Protein AF-A0A2V8DT07-F1 (afdb_monomer_lite)

pLDDT: mean 80.19, std 16.19, range [46.12, 97.94]

Secondary structure (DSSP, 8-state):
-HHHHHHHHHHHHHHHHHHHHTT--TTEETTEETT--HHHHHHHHT--GGG------S---EEEEEE--TTS-TT--SPP---EEEEEEEEETTEEEEEEEEE-GGGTS--

Structure (mmCIF, N/CA/C/O backbone):
data_AF-A0A2V8DT07-F1
#
_entry.id   AF-A0A2V8DT07-F1
#
loop_
_atom_site.group_PDB
_atom_site.id
_atom_site.type_symbol
_atom_site.label_atom_id
_atom_site.label_alt_id
_atom_site.label_comp_id
_atom_site.label_asym_id
_atom_site.label_entity_id
_atom_site.label_seq_id
_atom_site.pdbx_PDB_ins_code
_atom_site.Cartn_x
_atom_site.Cartn_y
_atom_site.Cartn_z
_atom_site.occupancy
_atom_site.B_iso_or_equiv
_atom_site.auth_seq_id
_atom_site.auth_comp_id
_atom_site.auth_asym_id
_atom_site.auth_atom_id
_atom_site.pdbx_PDB_model_num
ATOM 1 N N . MET A 1 1 ? 42.750 18.293 41.445 1.00 56.91 1 MET A N 1
ATOM 2 C CA . MET A 1 1 ? 42.380 18.656 40.053 1.00 56.91 1 MET A CA 1
ATOM 3 C C . MET A 1 1 ? 42.017 17.451 39.176 1.00 56.91 1 MET A C 1
ATOM 5 O O . MET A 1 1 ? 41.078 17.575 38.403 1.00 56.91 1 MET A O 1
ATOM 9 N N . LEU A 1 2 ? 42.684 16.290 39.302 1.00 59.44 2 LEU A N 1
ATOM 10 C CA . LEU A 1 2 ? 42.367 15.076 38.520 1.00 59.44 2 LEU A CA 1
ATOM 11 C C . LEU A 1 2 ? 40.953 14.521 38.808 1.00 59.44 2 LEU A C 1
ATOM 13 O O . LEU A 1 2 ? 40.180 14.314 37.884 1.00 59.44 2 LEU A O 1
ATOM 17 N N . TYR A 1 3 ? 40.575 14.401 40.087 1.00 66.12 3 TYR A N 1
ATOM 18 C CA . TYR A 1 3 ? 39.259 13.886 40.502 1.00 66.12 3 TYR A CA 1
ATOM 19 C C . TYR A 1 3 ? 38.075 14.746 40.037 1.00 66.12 3 TYR A C 1
ATOM 21 O O . TYR A 1 3 ? 37.037 14.213 39.664 1.00 66.12 3 TYR A O 1
ATOM 29 N N . ALA A 1 4 ? 38.245 16.071 39.993 1.00 70.44 4 ALA A N 1
ATOM 30 C CA . ALA A 1 4 ? 37.216 16.986 39.498 1.00 70.44 4 ALA A CA 1
ATOM 31 C C . ALA A 1 4 ? 36.990 16.833 37.982 1.00 70.44 4 ALA A C 1
ATOM 33 O O . ALA A 1 4 ? 35.853 16.891 37.526 1.00 70.44 4 ALA A O 1
ATOM 34 N N . ARG A 1 5 ? 38.057 16.572 37.207 1.00 71.88 5 ARG A N 1
ATOM 35 C CA . ARG A 1 5 ? 37.949 16.266 35.770 1.00 71.88 5 ARG A CA 1
ATOM 36 C C . ARG A 1 5 ? 37.263 14.924 35.535 1.00 71.88 5 ARG A C 1
ATOM 38 O O . ARG A 1 5 ? 36.396 14.851 34.675 1.00 71.88 5 ARG A O 1
ATOM 45 N N . THR A 1 6 ? 37.594 13.896 36.314 1.00 75.50 6 THR A N 1
ATOM 46 C CA . THR A 1 6 ? 36.944 12.581 36.199 1.00 75.50 6 THR A CA 1
ATOM 47 C C . THR A 1 6 ? 35.454 12.659 36.536 1.00 75.50 6 THR A C 1
ATOM 49 O O . THR A 1 6 ? 34.636 12.138 35.786 1.00 75.50 6 THR A O 1
ATOM 52 N N . LEU A 1 7 ? 35.082 13.375 37.604 1.00 79.44 7 LEU A N 1
ATOM 53 C CA . LEU A 1 7 ? 33.677 13.586 37.970 1.00 79.44 7 LEU A CA 1
ATOM 54 C C . LEU A 1 7 ? 32.908 14.365 36.898 1.00 79.44 7 LEU A C 1
ATOM 56 O O . LEU A 1 7 ? 31.786 13.989 36.569 1.00 79.44 7 LEU A O 1
ATOM 60 N N . ALA A 1 8 ? 33.516 15.401 36.312 1.00 79.12 8 ALA A N 1
ATOM 61 C CA . ALA A 1 8 ? 32.903 16.161 35.226 1.00 79.12 8 ALA A CA 1
ATOM 62 C C . ALA A 1 8 ? 32.680 15.304 33.969 1.00 79.12 8 ALA A C 1
ATOM 64 O O . ALA A 1 8 ? 31.625 15.399 33.351 1.00 79.12 8 ALA A O 1
ATOM 65 N N . ILE A 1 9 ? 33.633 14.432 33.619 1.00 81.06 9 ILE A N 1
ATOM 66 C CA . ILE A 1 9 ? 33.502 13.511 32.479 1.00 81.06 9 ILE A CA 1
ATOM 67 C C . ILE A 1 9 ? 32.384 12.494 32.729 1.00 81.06 9 ILE A C 1
ATOM 69 O O . ILE A 1 9 ? 31.559 12.275 31.846 1.00 81.06 9 ILE A O 1
ATOM 73 N N . CYS A 1 10 ? 32.308 11.909 33.929 1.00 81.25 10 CYS A N 1
ATOM 74 C CA . CYS A 1 10 ? 31.237 10.973 34.275 1.00 81.25 10 CYS A CA 1
ATOM 75 C C . CYS A 1 10 ? 29.859 11.649 34.263 1.00 81.25 10 CYS A C 1
ATOM 77 O O . CYS A 1 10 ? 28.911 11.095 33.711 1.00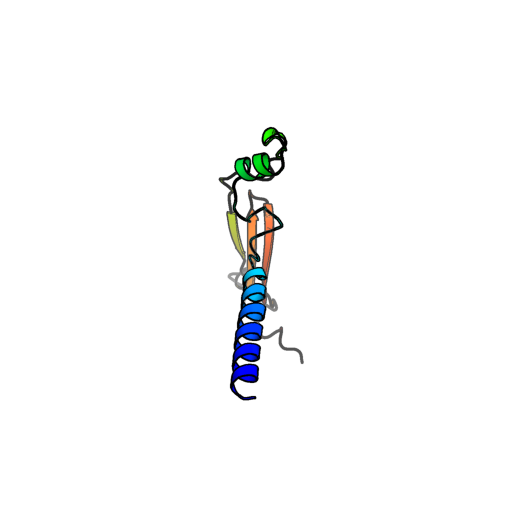 81.25 10 CYS A O 1
ATOM 79 N N . ALA A 1 11 ? 29.750 12.856 34.826 1.00 80.31 11 ALA A N 1
ATOM 80 C CA . ALA A 1 11 ? 28.509 13.626 34.822 1.00 80.31 11 ALA A CA 1
ATOM 81 C C . ALA A 1 11 ? 28.076 13.990 33.394 1.00 80.31 11 ALA A C 1
ATOM 83 O O . ALA A 1 11 ? 26.912 13.820 33.040 1.00 80.31 11 ALA A O 1
ATOM 84 N N . PHE A 1 12 ? 29.017 14.420 32.551 1.00 76.94 12 PHE A N 1
ATOM 85 C CA . PHE A 1 12 ? 28.745 14.729 31.151 1.00 76.94 12 PHE A CA 1
ATOM 86 C C . PHE A 1 12 ? 28.326 13.481 30.359 1.00 76.94 12 PHE A C 1
ATOM 88 O O . PHE A 1 12 ? 27.342 13.522 29.627 1.00 76.94 12 PHE A O 1
ATOM 95 N N . GLY A 1 13 ? 29.000 12.344 30.563 1.00 76.69 13 GLY A N 1
ATOM 96 C CA . GLY A 1 13 ? 28.623 11.066 29.954 1.00 76.69 13 GLY A CA 1
ATOM 97 C C . GLY A 1 13 ? 27.225 10.595 30.366 1.00 76.69 13 GLY A C 1
ATOM 98 O O . GLY A 1 13 ? 26.473 10.091 29.531 1.00 76.69 13 GLY A O 1
ATOM 99 N N . PHE A 1 14 ? 26.840 10.816 31.625 1.00 74.50 14 PHE A N 1
ATOM 100 C CA . PHE A 1 14 ? 25.499 10.499 32.116 1.00 74.50 14 PHE A CA 1
ATOM 101 C C . PHE A 1 14 ? 24.424 11.387 31.470 1.00 74.50 14 PHE A C 1
ATOM 103 O O . PHE A 1 14 ? 23.413 10.876 30.992 1.00 74.50 14 PHE A O 1
ATOM 110 N N . VAL A 1 15 ? 24.669 12.699 31.369 1.00 74.19 15 VAL A N 1
ATOM 111 C CA . VAL A 1 15 ? 23.759 13.648 30.702 1.00 74.19 15 VAL A CA 1
ATOM 112 C C . VAL A 1 15 ? 23.601 13.318 29.214 1.00 74.19 15 VAL A C 1
ATOM 114 O O . VAL A 1 15 ? 22.481 13.235 28.720 1.00 74.19 15 VAL A O 1
ATOM 117 N N . CYS A 1 16 ? 24.693 13.046 28.495 1.00 64.69 16 CYS A N 1
ATOM 118 C CA . CYS A 1 16 ? 24.618 12.658 27.084 1.00 64.69 16 CYS A CA 1
ATOM 119 C C . CYS A 1 16 ? 23.883 11.323 26.870 1.00 64.69 16 CYS A C 1
ATOM 121 O O . CYS A 1 16 ? 23.172 11.174 25.877 1.00 64.69 16 CYS A O 1
ATOM 123 N N . SER A 1 17 ? 24.004 10.372 27.803 1.00 61.56 17 SER A N 1
ATOM 124 C CA . SER A 1 17 ? 23.283 9.091 27.732 1.00 61.56 17 SER A CA 1
ATOM 125 C C . SER A 1 17 ? 21.776 9.258 27.949 1.00 61.56 17 SER A C 1
ATOM 127 O O . SER A 1 17 ? 20.991 8.539 27.336 1.00 61.56 17 SER A O 1
ATOM 129 N N . ALA A 1 18 ? 21.357 10.232 28.765 1.00 60.69 18 ALA A N 1
ATOM 130 C CA . ALA A 1 18 ? 19.943 10.548 28.957 1.00 60.69 18 ALA A CA 1
ATOM 131 C C . ALA A 1 18 ? 19.283 11.076 27.667 1.00 60.69 18 ALA A C 1
ATOM 133 O O . ALA A 1 18 ? 18.157 10.697 27.361 1.00 60.69 18 ALA A O 1
ATOM 134 N N . HIS A 1 19 ? 20.001 11.865 26.858 1.00 57.78 19 HIS A N 1
ATOM 135 C CA . HIS A 1 19 ? 19.492 12.359 25.570 1.00 57.78 19 HIS A CA 1
ATOM 136 C C . HIS A 1 19 ? 19.462 11.292 24.466 1.00 57.78 19 HIS A C 1
ATOM 138 O O . HIS A 1 19 ? 18.645 11.375 23.553 1.00 57.78 19 HIS A O 1
ATOM 144 N N . ALA A 1 20 ? 20.304 10.256 24.545 1.00 57.25 20 ALA A N 1
ATOM 145 C CA . ALA A 1 20 ? 20.230 9.122 23.621 1.00 57.25 20 ALA A CA 1
ATOM 146 C C . ALA A 1 20 ? 18.968 8.263 23.845 1.00 57.25 20 ALA A C 1
ATOM 148 O O . ALA A 1 20 ? 18.489 7.632 22.905 1.00 57.25 20 ALA A O 1
ATOM 149 N N . LEU A 1 21 ? 18.393 8.278 25.056 1.00 55.31 21 LEU A N 1
ATOM 150 C CA . LEU A 1 21 ? 17.082 7.677 25.328 1.00 55.31 21 LEU A CA 1
ATOM 151 C C . LEU A 1 21 ? 15.922 8.491 24.730 1.00 55.31 21 LEU A C 1
ATOM 153 O O . LEU A 1 21 ? 14.874 7.921 24.463 1.00 55.31 21 LEU A O 1
ATOM 157 N N . GLU A 1 22 ? 16.097 9.788 24.467 1.00 54.03 22 GLU A N 1
ATOM 158 C CA . GLU A 1 22 ? 15.087 10.641 23.817 1.00 54.03 22 GLU A CA 1
ATOM 159 C C . GLU A 1 22 ? 15.003 10.440 22.295 1.00 54.03 22 GLU A C 1
ATOM 161 O O . GLU A 1 22 ? 14.042 10.881 21.670 1.00 54.03 22 GLU A O 1
ATOM 166 N N . ALA A 1 23 ? 15.923 9.675 21.692 1.00 54.75 23 ALA A N 1
ATOM 167 C CA . ALA A 1 23 ? 15.743 9.110 20.348 1.00 54.75 23 ALA A CA 1
ATOM 168 C C . ALA A 1 23 ? 14.678 7.986 20.315 1.00 54.75 23 ALA A C 1
ATOM 170 O O . ALA A 1 23 ? 14.657 7.161 19.397 1.00 54.75 23 ALA A O 1
ATOM 171 N N . GLN A 1 24 ? 13.809 7.928 21.328 1.00 55.75 24 GLN A N 1
ATOM 172 C CA . GLN A 1 24 ? 12.704 6.994 21.439 1.00 55.75 24 GLN A CA 1
ATOM 173 C C . GLN A 1 24 ? 11.711 7.186 20.288 1.00 55.75 24 GLN A C 1
ATOM 175 O O . GLN A 1 24 ? 10.824 8.031 20.306 1.00 55.75 24 GLN A O 1
ATOM 180 N N . GLY A 1 25 ? 11.890 6.323 19.289 1.00 66.50 25 GLY A N 1
ATOM 181 C CA . GLY A 1 25 ? 10.828 5.773 18.465 1.00 66.50 25 GLY A CA 1
ATOM 182 C C . GLY A 1 25 ? 10.505 6.569 17.210 1.00 66.50 25 GLY A C 1
ATOM 183 O O . GLY A 1 25 ? 9.523 7.295 17.177 1.00 66.50 25 GLY A O 1
ATOM 184 N N . LEU A 1 26 ? 11.192 6.279 16.097 1.00 76.44 26 LEU A N 1
ATOM 185 C CA . LEU A 1 26 ? 10.638 6.545 14.752 1.00 76.44 26 LEU A CA 1
ATOM 186 C C . LEU A 1 26 ? 9.253 5.888 14.553 1.00 76.44 26 LEU A C 1
ATOM 188 O O . LEU A 1 26 ? 8.511 6.249 13.644 1.00 76.44 26 LEU A O 1
ATOM 192 N N . SER A 1 27 ? 8.917 4.911 15.399 1.00 84.31 27 SER A N 1
ATOM 193 C CA . SER A 1 27 ? 7.620 4.253 15.483 1.00 84.31 27 SER A CA 1
ATOM 194 C C . SER A 1 27 ? 6.616 4.943 16.410 1.00 84.31 27 SER A C 1
ATOM 196 O O . SER A 1 27 ? 5.495 4.459 16.504 1.00 84.31 27 SER A O 1
ATOM 198 N N . GLN A 1 28 ? 6.960 6.030 17.105 1.00 88.25 28 GLN A N 1
ATOM 199 C CA . GLN A 1 28 ? 6.071 6.689 18.065 1.00 88.25 28 GLN A CA 1
ATOM 200 C C . GLN A 1 28 ? 5.807 8.153 17.698 1.00 88.25 28 GLN A C 1
ATOM 202 O O . GLN A 1 28 ? 6.681 8.893 17.254 1.00 88.25 28 GLN A O 1
ATOM 207 N N . TYR A 1 29 ? 4.567 8.586 17.908 1.00 87.38 29 TYR A N 1
ATOM 208 C CA . TYR A 1 29 ? 4.149 9.979 17.838 1.00 87.38 29 TYR A CA 1
ATOM 209 C C . TYR A 1 29 ? 3.411 10.348 19.124 1.00 87.38 29 TYR A C 1
ATOM 211 O O . TYR A 1 29 ? 2.287 9.900 19.360 1.00 87.38 29 TYR A O 1
ATOM 219 N N . ARG A 1 30 ? 4.022 11.204 19.954 1.00 88.69 30 ARG A N 1
ATOM 220 C CA . ARG A 1 30 ? 3.532 11.526 21.306 1.00 88.69 30 ARG A CA 1
ATOM 221 C C . ARG A 1 30 ? 3.339 10.240 22.120 1.00 88.69 30 ARG A C 1
ATOM 223 O O . ARG A 1 30 ? 4.314 9.574 22.422 1.00 88.69 30 ARG A O 1
ATOM 230 N N . ASN A 1 31 ? 2.094 9.885 22.425 1.00 90.31 31 ASN A N 1
ATOM 231 C CA . ASN A 1 31 ? 1.746 8.691 23.194 1.00 90.31 31 ASN A CA 1
ATOM 232 C C . ASN A 1 31 ? 1.219 7.553 22.297 1.00 90.31 31 ASN A C 1
ATOM 234 O O . ASN A 1 31 ? 0.734 6.550 22.809 1.00 90.31 31 ASN A O 1
ATOM 238 N N . PHE A 1 32 ? 1.251 7.720 20.970 1.00 92.56 32 PHE A N 1
ATOM 239 C CA . PHE A 1 32 ? 0.757 6.741 20.004 1.00 92.56 32 PHE A CA 1
ATOM 240 C C . PHE A 1 32 ? 1.916 5.973 19.376 1.00 92.56 32 PHE A C 1
ATOM 242 O O . PHE A 1 32 ? 2.874 6.579 18.903 1.00 92.56 32 PHE A O 1
ATOM 249 N N . GLU A 1 33 ? 1.794 4.653 19.300 1.00 92.75 33 GLU A N 1
ATOM 250 C CA . GLU A 1 33 ? 2.766 3.778 18.644 1.00 92.75 33 GLU A CA 1
ATOM 251 C C . GLU A 1 33 ? 2.206 3.234 17.320 1.00 92.75 33 GLU A C 1
ATOM 253 O O . GLU A 1 33 ? 1.060 2.776 17.244 1.00 92.75 33 GLU A O 1
ATOM 258 N N . LEU A 1 34 ? 3.004 3.296 16.253 1.00 93.12 34 LEU A N 1
ATOM 259 C CA . LEU A 1 34 ? 2.671 2.746 14.943 1.00 93.12 34 LEU A CA 1
ATOM 260 C C . LEU A 1 34 ? 2.487 1.229 15.042 1.00 93.12 34 LEU A C 1
ATOM 262 O O . LEU A 1 34 ? 3.342 0.521 15.561 1.00 93.12 34 LEU A O 1
ATOM 266 N N . GLY A 1 35 ? 1.380 0.730 14.491 1.00 92.62 35 GLY A N 1
ATOM 267 C CA . GLY A 1 35 ? 1.016 -0.690 14.547 1.00 92.62 35 GLY A CA 1
ATOM 268 C C . GLY A 1 35 ? 0.063 -1.056 15.688 1.00 92.62 35 GLY A C 1
ATOM 269 O O . GLY A 1 35 ? -0.458 -2.169 15.690 1.00 92.62 35 GLY A O 1
ATOM 270 N N . THR A 1 36 ? -0.226 -0.128 16.604 1.00 95.12 36 THR A N 1
ATOM 271 C CA . THR A 1 36 ? -1.261 -0.309 17.635 1.00 95.12 36 THR A CA 1
ATOM 272 C C . THR A 1 36 ? -2.652 -0.447 17.001 1.00 95.12 36 THR A C 1
ATOM 274 O O . THR A 1 36 ? -2.947 0.165 15.971 1.00 95.12 36 THR A O 1
ATOM 277 N N . ASP A 1 37 ? -3.528 -1.238 17.621 1.00 95.19 37 ASP A N 1
ATOM 278 C CA . ASP A 1 37 ? -4.908 -1.411 17.176 1.00 95.19 37 ASP A CA 1
ATOM 279 C C . ASP A 1 37 ? -5.785 -0.152 17.376 1.00 95.19 37 ASP A C 1
ATOM 281 O O . ASP A 1 37 ? -5.490 0.755 18.161 1.00 95.19 37 ASP A O 1
ATOM 285 N N . LEU A 1 38 ? -6.913 -0.117 16.658 1.00 95.50 38 LEU A N 1
ATOM 286 C CA . LEU A 1 38 ? -7.863 0.997 16.686 1.00 95.50 38 LEU A CA 1
ATOM 287 C C . LEU A 1 38 ? -8.494 1.226 18.071 1.00 95.50 38 LEU A C 1
ATOM 289 O O . LEU A 1 38 ? -8.772 2.373 18.415 1.00 95.50 38 LEU A O 1
ATOM 293 N N . ALA A 1 39 ? -8.751 0.174 18.854 1.00 96.50 39 ALA A N 1
ATOM 294 C CA . ALA A 1 39 ? -9.420 0.289 20.150 1.00 96.50 39 ALA A CA 1
ATOM 295 C C . ALA A 1 39 ? -8.503 0.944 21.193 1.00 96.50 39 ALA A C 1
ATOM 297 O O . ALA A 1 39 ? -8.935 1.817 21.948 1.00 96.50 39 ALA A O 1
ATOM 298 N N . SER A 1 40 ? -7.224 0.587 21.175 1.00 96.62 40 SER A N 1
ATOM 299 C CA . SER A 1 40 ? -6.177 1.184 21.998 1.00 96.62 40 SER A CA 1
ATOM 300 C C . SER A 1 40 ? -5.992 2.673 21.678 1.00 96.62 40 SER A C 1
ATOM 302 O O . SER A 1 40 ? -6.016 3.511 22.582 1.00 96.62 40 SER A O 1
ATOM 304 N N . VAL A 1 41 ? -5.915 3.037 20.390 1.00 96.56 41 VAL A N 1
ATOM 305 C CA . VAL A 1 41 ? -5.837 4.447 19.956 1.00 96.56 41 VAL A CA 1
ATOM 306 C C . VAL A 1 41 ? -7.107 5.218 20.331 1.00 96.56 41 VAL A C 1
ATOM 308 O O . VAL A 1 41 ? -7.019 6.331 20.843 1.00 96.56 41 VAL A O 1
ATOM 311 N N . SER A 1 42 ? -8.282 4.623 20.117 1.00 97.38 42 SER A N 1
ATOM 312 C CA . SER A 1 42 ? -9.594 5.182 20.475 1.00 97.38 42 SER A CA 1
ATOM 313 C C . SER A 1 42 ? -9.690 5.498 21.970 1.00 97.38 42 SER A C 1
ATOM 315 O O . SER A 1 42 ? -10.085 6.604 22.342 1.00 97.38 42 SER A O 1
ATOM 317 N N . THR A 1 43 ? -9.251 4.564 22.817 1.00 96.81 43 THR A N 1
ATOM 318 C CA . THR A 1 43 ? -9.225 4.723 24.277 1.00 96.81 43 THR A CA 1
ATOM 319 C C . THR A 1 43 ? -8.292 5.858 24.694 1.00 96.81 43 THR A C 1
ATOM 321 O O . THR A 1 43 ? -8.691 6.724 25.468 1.00 96.81 43 THR A O 1
ATOM 324 N N . LEU A 1 44 ? -7.072 5.897 24.148 1.00 96.50 44 LEU A N 1
ATOM 325 C CA . LEU A 1 44 ? -6.077 6.914 24.491 1.00 96.50 44 LEU A CA 1
ATOM 326 C C . LEU A 1 44 ? -6.463 8.317 23.996 1.00 96.50 44 LEU A C 1
ATOM 328 O O . LEU A 1 44 ? -6.194 9.309 24.670 1.00 96.50 44 LEU A O 1
ATOM 332 N N . ALA A 1 45 ? -7.092 8.407 22.824 1.00 95.50 45 ALA A N 1
ATOM 333 C CA . ALA A 1 45 ? -7.533 9.669 22.236 1.00 95.50 45 ALA A CA 1
ATOM 334 C C . ALA A 1 45 ? -8.875 10.172 22.799 1.00 95.50 45 ALA A C 1
ATOM 336 O O . ALA A 1 45 ? -9.235 11.323 22.555 1.00 95.50 45 ALA A O 1
ATOM 337 N N . GLY A 1 46 ? -9.637 9.329 23.506 1.00 96.31 46 GLY A N 1
ATOM 338 C CA . GLY A 1 46 ? -10.987 9.660 23.973 1.00 96.31 46 GLY A CA 1
ATOM 339 C C . GLY A 1 46 ? -12.013 9.810 22.841 1.00 96.31 46 GLY A C 1
ATOM 340 O O . GLY A 1 46 ? -13.007 10.516 22.997 1.00 96.31 46 GLY A O 1
ATOM 341 N N . VAL A 1 47 ? -11.779 9.169 21.690 1.00 96.50 47 VAL A N 1
ATOM 342 C CA . VAL A 1 47 ? -12.654 9.223 2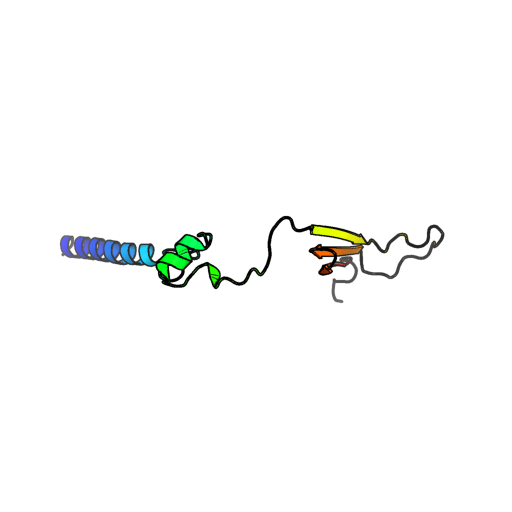0.505 1.00 96.50 47 VAL A CA 1
ATOM 343 C C . VAL A 1 47 ? -13.280 7.856 20.288 1.00 96.50 47 VAL A C 1
ATOM 345 O O . VAL A 1 47 ? -12.576 6.856 20.336 1.00 96.50 47 VAL A O 1
ATOM 348 N N . ALA A 1 48 ? -14.581 7.786 20.004 1.00 96.50 48 ALA A N 1
ATOM 349 C CA . ALA A 1 48 ? -15.264 6.514 19.771 1.00 96.50 48 ALA A CA 1
ATOM 350 C C . ALA A 1 48 ? -14.740 5.787 18.517 1.00 96.50 48 ALA A C 1
ATOM 352 O O . ALA A 1 48 ? -14.684 6.365 17.429 1.00 96.50 48 ALA A O 1
ATOM 353 N N . SER A 1 49 ? -14.437 4.490 18.644 1.00 95.00 49 SER A N 1
ATOM 354 C CA . SER A 1 49 ? -13.975 3.641 17.533 1.00 95.00 49 SER A CA 1
ATOM 355 C C . SER A 1 49 ? -14.997 3.516 16.397 1.00 95.00 49 SER A C 1
ATOM 357 O O . SER A 1 49 ? -14.611 3.334 15.245 1.00 95.00 49 SER A O 1
ATOM 359 N N . SER A 1 50 ? -16.291 3.701 16.682 1.00 95.12 50 SER A N 1
ATOM 360 C CA . SER A 1 50 ? -17.367 3.749 15.682 1.00 95.12 50 SER A CA 1
ATOM 361 C C . SER A 1 50 ? -17.260 4.933 14.715 1.00 95.12 50 SER A C 1
ATOM 363 O O . SER A 1 50 ? -17.878 4.910 13.655 1.00 95.12 50 SER A O 1
ATOM 365 N N . GLY A 1 51 ? -16.491 5.969 15.064 1.00 93.75 51 GLY A N 1
ATOM 366 C CA . GLY A 1 51 ? -16.188 7.089 14.174 1.00 93.75 51 GLY A CA 1
ATOM 367 C C . GLY A 1 51 ? -15.097 6.779 13.143 1.00 93.75 51 GLY A C 1
ATOM 368 O O . GLY A 1 51 ? -14.840 7.602 12.265 1.00 93.75 51 GLY A O 1
ATOM 369 N N . ALA A 1 52 ? -14.438 5.619 13.231 1.00 95.94 52 ALA A N 1
ATOM 370 C CA . ALA A 1 52 ? -13.398 5.241 12.288 1.00 95.94 52 ALA A CA 1
ATOM 371 C C . ALA A 1 52 ? -13.987 4.974 10.897 1.00 95.94 52 ALA A C 1
ATOM 373 O O . ALA A 1 52 ? -14.858 4.125 10.709 1.00 95.94 52 ALA A O 1
ATOM 374 N N . LYS A 1 53 ? -13.464 5.676 9.890 1.00 96.25 53 LYS A N 1
ATOM 375 C CA . LYS A 1 53 ? -13.801 5.419 8.491 1.00 96.25 53 LYS A CA 1
ATOM 376 C C . LYS A 1 53 ? -13.020 4.204 7.997 1.00 96.25 53 LYS A C 1
ATOM 378 O O . LYS A 1 53 ? -11.792 4.243 7.931 1.00 96.25 53 LYS A O 1
ATOM 383 N N . LEU A 1 54 ? -13.727 3.153 7.587 1.00 93.38 54 LEU A N 1
ATOM 384 C CA . LEU A 1 54 ? -13.106 2.009 6.928 1.00 93.38 54 LEU A CA 1
ATOM 385 C C . LEU A 1 54 ? -12.589 2.435 5.546 1.00 93.38 54 LEU A C 1
ATOM 387 O O . LEU A 1 54 ? -13.371 2.667 4.628 1.00 93.38 54 LEU A O 1
ATOM 391 N N . LEU A 1 55 ? -11.268 2.572 5.412 1.00 91.38 55 LEU A N 1
ATOM 392 C CA . LEU A 1 55 ? -10.628 2.881 4.127 1.00 91.38 55 LEU A CA 1
ATOM 393 C C . LEU A 1 55 ? -10.388 1.621 3.295 1.00 91.38 55 LEU A C 1
ATOM 395 O O . LEU A 1 55 ? -10.469 1.663 2.071 1.00 91.38 55 LEU A O 1
ATOM 399 N N . HIS A 1 56 ? -10.090 0.504 3.960 1.00 85.81 56 HIS A N 1
ATOM 400 C CA . HIS A 1 56 ? -9.829 -0.776 3.322 1.00 85.81 56 HIS A CA 1
ATOM 401 C C . HIS A 1 56 ? -10.000 -1.945 4.306 1.00 85.81 56 HIS A C 1
ATOM 403 O O . HIS A 1 56 ? -9.583 -1.849 5.458 1.00 85.81 56 HIS A O 1
ATOM 409 N N . GLN A 1 57 ? -10.556 -3.063 3.831 1.00 88.44 57 GLN A N 1
ATOM 410 C CA . GLN A 1 57 ? -10.669 -4.328 4.554 1.00 88.44 57 GLN A CA 1
ATOM 411 C C . GLN A 1 57 ? -10.100 -5.477 3.707 1.00 88.44 57 GLN A C 1
ATOM 413 O O . GLN A 1 57 ? -10.307 -5.527 2.496 1.00 88.44 57 GLN A O 1
ATOM 418 N N . ARG A 1 58 ? -9.373 -6.402 4.345 1.00 84.94 58 ARG A N 1
ATOM 419 C CA . ARG A 1 58 ? -8.853 -7.630 3.720 1.00 84.94 58 ARG A CA 1
ATOM 420 C C . ARG A 1 58 ? -9.933 -8.733 3.716 1.00 84.94 58 ARG A C 1
ATOM 422 O O . ARG A 1 58 ? -10.762 -8.740 4.626 1.00 84.94 58 ARG A O 1
ATOM 429 N N . PRO A 1 59 ? -9.908 -9.685 2.763 1.00 88.06 59 PRO A N 1
ATOM 430 C CA . PRO A 1 59 ? -8.857 -9.914 1.766 1.00 88.06 59 PRO A CA 1
ATOM 431 C C . PRO A 1 59 ? -8.908 -8.912 0.602 1.00 88.06 59 PRO A C 1
ATOM 433 O O . PRO A 1 59 ? -9.979 -8.559 0.128 1.00 88.06 59 PRO A O 1
ATOM 436 N N . ALA A 1 60 ? -7.736 -8.446 0.154 1.00 87.44 60 ALA A N 1
ATOM 437 C CA . ALA A 1 60 ? -7.606 -7.658 -1.077 1.00 87.44 60 ALA A CA 1
ATOM 438 C C . ALA A 1 60 ? -6.885 -8.497 -2.118 1.00 87.44 60 ALA A C 1
ATOM 440 O O . ALA A 1 60 ? -5.922 -9.189 -1.773 1.00 87.44 60 ALA A O 1
ATOM 441 N N . VAL A 1 61 ? -7.319 -8.383 -3.367 1.00 92.88 61 VAL A N 1
ATOM 442 C CA . VAL A 1 61 ? -6.696 -9.075 -4.490 1.00 92.88 61 VAL A CA 1
ATOM 443 C C . VAL A 1 61 ? -5.580 -8.191 -5.037 1.00 92.88 61 VAL A C 1
ATOM 445 O O . VAL A 1 61 ? -5.827 -7.064 -5.460 1.00 92.88 61 VAL A O 1
ATOM 448 N N . LEU A 1 62 ? -4.350 -8.701 -4.982 1.00 94.75 62 LEU A N 1
ATOM 449 C CA . LEU A 1 62 ? -3.177 -8.112 -5.621 1.00 94.75 62 LEU A CA 1
ATOM 450 C C . LEU A 1 62 ? -2.800 -8.992 -6.808 1.00 94.75 62 LEU A C 1
ATOM 452 O O . LEU A 1 62 ? -2.670 -10.206 -6.650 1.00 94.75 62 LEU A O 1
ATOM 456 N N . GLN A 1 63 ? -2.648 -8.389 -7.980 1.00 96.50 63 GLN A N 1
ATOM 457 C CA . GLN A 1 63 ? -2.309 -9.095 -9.215 1.00 96.50 63 GLN A CA 1
ATOM 458 C C . GLN A 1 63 ? -1.242 -8.319 -9.969 1.00 96.50 63 GLN A C 1
ATOM 460 O O . GLN A 1 63 ? -1.275 -7.094 -9.992 1.00 96.50 63 GLN A O 1
ATOM 465 N N . ASP A 1 64 ? -0.335 -9.038 -10.613 1.00 97.44 64 ASP A N 1
ATOM 466 C CA . ASP A 1 64 ? 0.651 -8.469 -11.517 1.00 97.44 64 ASP A CA 1
ATOM 467 C C . ASP A 1 64 ? 0.420 -9.034 -12.922 1.00 97.44 64 ASP A C 1
ATOM 469 O O . ASP A 1 64 ? 0.235 -10.240 -13.096 1.00 97.44 64 ASP A O 1
ATOM 473 N N . LEU A 1 65 ? 0.430 -8.158 -13.924 1.00 96.12 65 LEU A N 1
ATOM 474 C CA . LEU A 1 65 ? 0.417 -8.509 -15.337 1.00 96.12 65 LEU A CA 1
ATOM 475 C C . LEU A 1 65 ? 1.733 -8.050 -15.958 1.00 96.12 65 LEU A C 1
ATOM 477 O O . LEU A 1 65 ? 2.035 -6.858 -16.005 1.00 96.12 65 LEU A O 1
ATOM 481 N N . GLU A 1 66 ? 2.509 -9.008 -16.441 1.00 94.19 66 GLU A N 1
ATOM 482 C CA . GLU A 1 66 ? 3.777 -8.752 -17.110 1.00 94.19 66 GLU A CA 1
ATOM 483 C C . GLU A 1 66 ? 3.578 -8.707 -18.628 1.00 94.19 66 GLU A C 1
ATOM 485 O O . GLU A 1 66 ? 2.994 -9.615 -19.222 1.00 94.19 66 GLU A O 1
ATOM 490 N N . TRP A 1 67 ? 4.100 -7.664 -19.267 1.00 89.19 67 TRP A N 1
ATOM 491 C CA . TRP A 1 67 ? 4.122 -7.515 -20.716 1.00 89.19 67 TRP A CA 1
ATOM 492 C C . TRP A 1 67 ? 5.559 -7.349 -21.210 1.00 89.19 67 TRP A C 1
ATOM 494 O O . TRP A 1 67 ? 6.304 -6.500 -20.722 1.00 89.19 67 TRP A O 1
ATOM 504 N N . ARG A 1 68 ? 5.950 -8.163 -22.198 1.00 85.56 68 ARG A N 1
ATOM 505 C CA . ARG A 1 68 ? 7.261 -8.088 -22.856 1.00 85.56 68 ARG A CA 1
ATOM 506 C C . ARG A 1 68 ? 7.090 -7.781 -24.345 1.00 85.56 68 ARG A C 1
ATOM 508 O O . ARG A 1 68 ? 6.499 -8.606 -25.047 1.00 85.56 68 ARG A O 1
ATOM 515 N N . PRO A 1 69 ? 7.641 -6.666 -24.852 1.00 75.25 69 PRO A N 1
ATOM 516 C CA . PRO A 1 69 ? 7.463 -6.270 -26.251 1.00 75.25 69 PRO A CA 1
ATOM 517 C C . PRO A 1 69 ? 8.120 -7.203 -27.286 1.00 75.25 69 PRO A C 1
ATOM 519 O O . PRO A 1 69 ? 7.672 -7.281 -28.429 1.00 75.25 69 PRO A O 1
ATOM 522 N N . THR A 1 70 ? 9.156 -7.964 -26.922 1.00 62.31 70 THR A N 1
ATOM 523 C CA . THR A 1 70 ? 10.134 -8.509 -27.890 1.00 62.31 70 THR A CA 1
ATOM 524 C C . THR A 1 70 ? 9.671 -9.681 -28.779 1.00 62.31 70 THR A C 1
ATOM 526 O O . THR A 1 70 ? 10.512 -10.332 -29.386 1.00 62.31 70 THR A O 1
ATOM 529 N N . ARG A 1 71 ? 8.381 -10.031 -28.895 1.00 53.56 71 ARG A N 1
ATOM 530 C CA . ARG A 1 71 ? 7.959 -11.187 -29.739 1.00 53.56 71 ARG A CA 1
ATOM 531 C C . ARG A 1 71 ? 6.597 -11.057 -30.424 1.00 53.56 71 ARG A C 1
ATOM 533 O O . ARG A 1 71 ? 6.088 -12.051 -30.934 1.00 53.56 71 ARG A O 1
ATOM 540 N N . TRP A 1 72 ? 5.990 -9.870 -30.440 1.00 49.19 72 TRP A N 1
ATOM 541 C CA . TRP A 1 72 ? 4.600 -9.693 -30.896 1.00 49.19 72 TRP A CA 1
ATOM 542 C C . TRP A 1 72 ? 4.340 -10.049 -32.376 1.00 49.19 72 TRP A C 1
ATOM 544 O O . TRP A 1 72 ? 3.191 -10.255 -32.750 1.00 49.19 72 TRP A O 1
ATOM 554 N N . MET A 1 73 ? 5.361 -10.239 -33.213 1.00 47.09 73 MET A N 1
ATOM 555 C CA . MET A 1 73 ? 5.168 -10.943 -34.482 1.00 47.09 73 MET A CA 1
ATOM 556 C C . MET A 1 73 ? 6.087 -12.155 -34.555 1.00 47.09 73 MET A C 1
ATOM 558 O O . MET A 1 73 ? 7.246 -12.044 -34.950 1.00 47.09 73 MET A O 1
ATOM 562 N N . ALA A 1 74 ? 5.548 -13.332 -34.228 1.00 46.12 74 ALA A N 1
ATOM 563 C CA . ALA A 1 74 ? 6.061 -14.590 -34.757 1.00 46.12 74 ALA A CA 1
ATOM 564 C C . ALA A 1 74 ? 5.986 -14.510 -36.295 1.00 46.12 74 ALA A C 1
ATOM 566 O O . ALA A 1 74 ? 4.948 -14.786 -36.888 1.00 46.12 74 ALA A O 1
ATOM 567 N N . GLY A 1 75 ? 7.053 -14.007 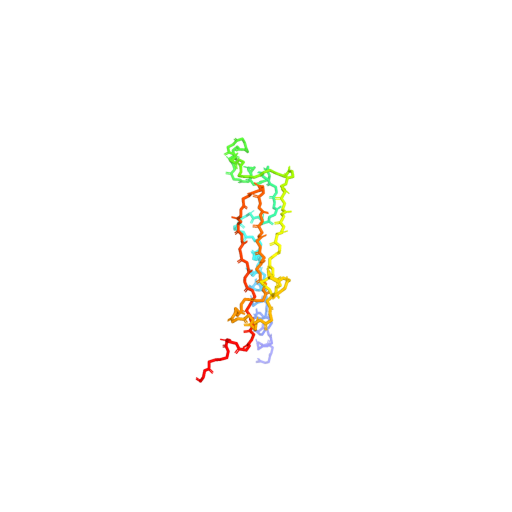-36.922 1.00 50.66 75 GLY A N 1
ATOM 568 C CA . GLY A 1 75 ? 7.109 -13.708 -38.356 1.00 50.66 75 GLY A CA 1
ATOM 569 C C . GLY A 1 75 ? 7.791 -12.387 -38.726 1.00 50.66 75 GLY A C 1
ATOM 570 O O . GLY A 1 75 ? 8.116 -12.202 -39.894 1.00 50.66 75 GLY A O 1
ATOM 571 N N . SER A 1 76 ? 8.059 -11.484 -37.774 1.00 50.75 76 SER A N 1
ATOM 572 C CA . SER A 1 76 ? 8.855 -10.281 -38.051 1.00 50.75 76 SER A CA 1
ATOM 573 C C . SER A 1 76 ? 10.330 -10.559 -37.789 1.00 50.75 76 SER A C 1
ATOM 575 O O . SER A 1 76 ? 10.752 -10.699 -36.646 1.00 50.75 76 SER A O 1
ATOM 577 N N . THR A 1 77 ? 11.119 -10.608 -38.858 1.00 50.69 77 THR A N 1
ATOM 578 C CA . THR A 1 77 ? 12.591 -10.630 -38.826 1.00 50.69 77 THR A CA 1
ATOM 579 C C . THR A 1 77 ? 13.205 -9.245 -38.591 1.00 50.69 77 THR A C 1
ATOM 581 O O . THR A 1 77 ? 14.416 -9.097 -38.709 1.00 50.69 77 THR A O 1
ATOM 584 N N . ALA A 1 78 ? 12.396 -8.216 -38.323 1.00 52.69 78 ALA A N 1
ATOM 585 C CA . ALA A 1 78 ? 12.895 -6.873 -38.055 1.00 52.69 78 ALA A CA 1
ATOM 586 C C . ALA A 1 78 ? 13.306 -6.733 -36.585 1.00 52.69 78 ALA A C 1
ATOM 588 O O . ALA A 1 78 ? 12.502 -7.010 -35.690 1.00 52.69 78 ALA A O 1
ATOM 589 N N . ASP A 1 79 ? 14.534 -6.265 -36.360 1.00 54.41 79 ASP A N 1
ATOM 590 C CA . ASP A 1 79 ? 15.019 -5.853 -35.045 1.00 54.41 79 ASP A CA 1
ATOM 591 C C . ASP A 1 79 ? 14.033 -4.850 -34.435 1.00 54.41 79 ASP A C 1
ATOM 593 O O . ASP A 1 79 ? 13.772 -3.781 -34.997 1.00 54.41 79 ASP A O 1
ATOM 597 N N . SER A 1 80 ? 13.437 -5.203 -33.294 1.00 56.88 80 SER A N 1
ATOM 598 C CA . SER A 1 80 ? 12.523 -4.304 -32.599 1.00 56.88 80 SER A CA 1
ATOM 599 C C . SER A 1 80 ? 13.294 -3.061 -32.164 1.00 56.88 80 SER A C 1
ATOM 601 O O . SER A 1 80 ? 14.210 -3.149 -31.350 1.00 56.88 80 SER A O 1
ATOM 603 N N . THR A 1 81 ? 12.908 -1.888 -32.665 1.00 58.66 81 THR A N 1
ATOM 604 C CA . THR A 1 81 ? 13.490 -0.600 -32.251 1.00 58.66 81 THR A CA 1
ATOM 605 C C . THR A 1 81 ? 13.066 -0.170 -30.842 1.00 58.66 81 THR A C 1
ATOM 607 O O . THR A 1 81 ? 13.503 0.888 -30.383 1.00 58.66 81 THR A O 1
ATOM 610 N N . ASP A 1 82 ? 12.201 -0.953 -30.189 1.00 65.06 82 ASP A N 1
ATOM 611 C CA . ASP A 1 82 ? 11.644 -0.684 -28.868 1.00 65.06 82 ASP A CA 1
ATOM 612 C C . ASP A 1 82 ? 12.700 -0.883 -27.772 1.00 65.06 82 ASP A C 1
ATOM 614 O O . ASP A 1 82 ? 13.303 -1.948 -27.650 1.00 65.06 82 ASP A O 1
ATOM 618 N N . ALA A 1 83 ? 12.928 0.169 -26.987 1.00 72.06 83 ALA A N 1
ATOM 619 C CA . ALA A 1 83 ? 13.852 0.156 -25.859 1.00 72.06 83 ALA A CA 1
ATOM 620 C C . ALA A 1 83 ? 13.231 -0.484 -24.608 1.00 72.06 83 ALA A C 1
ATOM 622 O O . ALA A 1 83 ? 13.941 -0.722 -23.634 1.00 72.06 83 ALA A O 1
ATOM 623 N N . ILE A 1 84 ? 11.919 -0.728 -24.593 1.00 80.38 84 ILE A N 1
ATOM 624 C CA . ILE A 1 84 ? 11.235 -1.335 -23.456 1.00 80.38 84 ILE A CA 1
ATOM 625 C C . ILE A 1 84 ? 11.508 -2.841 -23.455 1.00 80.38 84 ILE A C 1
ATOM 627 O O . ILE A 1 84 ? 11.183 -3.565 -24.395 1.00 80.38 84 ILE A O 1
ATOM 631 N N . ARG A 1 85 ? 12.086 -3.336 -22.360 1.00 82.19 85 ARG A N 1
ATOM 632 C CA . ARG A 1 85 ? 12.310 -4.770 -22.144 1.00 82.19 85 ARG A CA 1
ATOM 633 C C . ARG A 1 85 ? 11.105 -5.434 -21.497 1.00 82.19 85 ARG A C 1
ATOM 635 O O . ARG A 1 85 ? 10.743 -6.552 -21.866 1.00 82.19 85 ARG A O 1
ATOM 642 N N . LEU A 1 86 ? 10.499 -4.757 -20.525 1.00 86.75 86 LEU A N 1
ATOM 643 C CA . LEU A 1 86 ? 9.406 -5.296 -19.728 1.00 86.75 86 LEU A CA 1
ATOM 644 C C . LEU A 1 86 ? 8.558 -4.171 -19.142 1.00 86.75 86 LEU A C 1
ATOM 646 O O . LEU A 1 86 ? 9.077 -3.148 -18.701 1.00 86.75 86 LEU A O 1
ATOM 650 N N . VAL A 1 87 ? 7.249 -4.392 -19.094 1.00 92.31 87 VAL A N 1
ATOM 651 C CA . VAL A 1 87 ? 6.314 -3.574 -18.327 1.00 92.31 87 VAL A CA 1
ATOM 652 C C . VAL A 1 87 ? 5.581 -4.471 -17.343 1.00 92.31 87 VAL A C 1
ATOM 654 O O . VAL A 1 87 ? 5.011 -5.488 -17.731 1.00 92.31 87 VAL A O 1
ATOM 657 N N . LEU A 1 88 ? 5.588 -4.089 -16.070 1.00 96.00 88 LEU A N 1
ATOM 658 C CA . LEU A 1 88 ? 4.824 -4.735 -15.011 1.00 96.00 88 LEU A CA 1
ATOM 659 C C . LEU A 1 88 ? 3.668 -3.826 -14.599 1.00 96.00 88 LEU A C 1
ATOM 661 O O . LEU A 1 88 ? 3.887 -2.723 -14.094 1.00 96.00 88 LEU A O 1
ATOM 665 N N . PHE A 1 89 ? 2.446 -4.305 -14.791 1.00 97.94 89 PHE A N 1
ATOM 666 C CA . PHE A 1 89 ? 1.221 -3.659 -14.339 1.00 97.94 89 PHE A CA 1
ATOM 667 C C . PHE A 1 89 ? 0.766 -4.319 -13.035 1.00 97.94 89 PHE A C 1
ATOM 669 O O . PHE A 1 89 ? 0.444 -5.503 -13.041 1.00 97.94 89 PHE A O 1
ATOM 676 N N . SER A 1 90 ? 0.714 -3.580 -11.928 1.00 97.56 90 SER A N 1
ATOM 677 C CA . SER A 1 90 ? 0.208 -4.094 -10.650 1.00 97.56 90 SER A CA 1
ATOM 678 C C . SER A 1 90 ? -1.187 -3.559 -10.357 1.00 97.56 90 SER A C 1
ATOM 680 O O . SER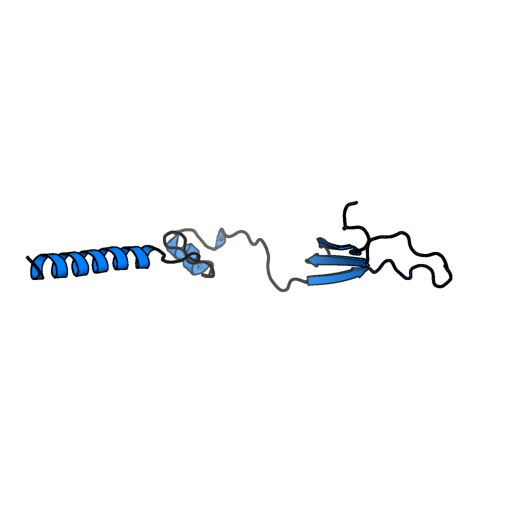 A 1 90 ? -1.429 -2.349 -10.394 1.00 97.56 90 SER A O 1
ATOM 682 N N . PHE A 1 91 ? -2.087 -4.465 -10.000 1.00 97.00 91 PHE A N 1
ATOM 683 C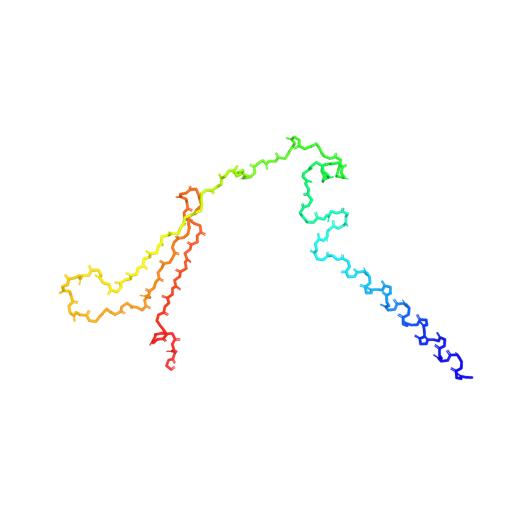 CA . PHE A 1 91 ? -3.492 -4.211 -9.737 1.00 97.00 91 PHE A CA 1
ATOM 684 C C . PHE A 1 91 ? -3.830 -4.464 -8.275 1.00 97.00 91 PHE A C 1
ATOM 686 O O . PHE A 1 91 ? -3.299 -5.369 -7.628 1.00 97.00 91 PHE A O 1
ATOM 693 N N . TYR A 1 92 ? -4.754 -3.658 -7.775 1.00 94.81 92 TYR A N 1
ATOM 694 C CA . TYR A 1 92 ? -5.364 -3.784 -6.469 1.00 94.81 92 TYR A CA 1
ATOM 695 C C . TYR A 1 92 ? -6.876 -3.777 -6.674 1.00 94.81 92 TYR A C 1
ATOM 697 O O . TYR A 1 92 ? -7.429 -2.783 -7.138 1.00 94.81 92 TYR A O 1
ATOM 705 N N . ASN A 1 93 ? -7.537 -4.895 -6.371 1.00 93.50 93 ASN A N 1
ATOM 706 C CA . ASN A 1 93 ? -8.964 -5.095 -6.649 1.00 93.50 93 ASN A CA 1
ATOM 707 C C . ASN A 1 93 ? -9.342 -4.717 -8.098 1.00 93.50 93 ASN A C 1
ATOM 709 O O . ASN A 1 93 ? -10.251 -3.919 -8.312 1.00 93.50 93 ASN A O 1
ATOM 713 N N . ASP A 1 94 ? -8.606 -5.264 -9.072 1.00 94.69 94 ASP A N 1
ATOM 714 C CA . ASP A 1 94 ? -8.787 -5.017 -10.515 1.00 94.69 94 ASP A CA 1
ATOM 715 C C . ASP A 1 94 ? -8.541 -3.560 -10.969 1.00 94.69 94 ASP A C 1
ATOM 717 O O . ASP A 1 94 ? -8.805 -3.185 -12.107 1.00 94.69 94 ASP A O 1
ATOM 721 N N . GLN A 1 95 ? -7.979 -2.713 -10.098 1.00 95.44 95 GLN A N 1
ATOM 722 C CA . GLN A 1 95 ? -7.586 -1.345 -10.439 1.00 95.44 95 GLN A CA 1
ATOM 723 C C . GLN A 1 95 ? -6.066 -1.231 -10.535 1.00 95.44 95 GLN A C 1
ATOM 725 O O . GLN A 1 95 ? -5.349 -1.522 -9.575 1.00 95.44 95 GLN A O 1
ATOM 730 N N . LEU A 1 96 ? -5.571 -0.794 -11.696 1.00 97.31 96 LEU A N 1
ATOM 731 C CA . LEU A 1 96 ? -4.151 -0.539 -11.927 1.00 97.31 96 LEU A CA 1
ATOM 732 C C . LEU A 1 96 ? -3.658 0.557 -10.971 1.00 97.31 96 LEU A C 1
ATOM 734 O O . LEU A 1 96 ? -4.126 1.691 -11.043 1.00 97.31 96 LEU A O 1
ATOM 738 N N . PHE A 1 97 ? -2.701 0.235 -10.099 1.00 95.81 97 PHE A N 1
ATOM 739 C CA . PHE A 1 97 ? -2.149 1.192 -9.129 1.00 95.81 97 PHE A CA 1
ATOM 740 C C . PHE A 1 97 ? -0.649 1.447 -9.305 1.00 95.81 97 PHE A C 1
ATOM 742 O O . PHE A 1 97 ? -0.120 2.402 -8.737 1.00 95.81 97 PHE A O 1
ATOM 749 N N . ARG A 1 98 ? 0.058 0.608 -10.072 1.00 97.50 98 ARG A N 1
ATOM 750 C CA . ARG A 1 98 ? 1.490 0.776 -10.341 1.00 97.50 98 ARG A CA 1
ATOM 751 C C . ARG A 1 98 ? 1.850 0.244 -11.721 1.00 97.50 98 ARG A C 1
ATOM 753 O O . ARG A 1 98 ? 1.410 -0.833 -12.108 1.00 97.50 98 ARG A O 1
ATOM 760 N N . VAL A 1 99 ? 2.701 0.991 -12.418 1.00 96.88 99 VAL A N 1
ATOM 761 C CA . VAL A 1 99 ? 3.357 0.570 -13.658 1.00 96.88 99 VAL A CA 1
ATOM 762 C C . VAL A 1 99 ? 4.860 0.689 -13.448 1.00 96.88 99 VAL A C 1
ATOM 764 O O . VAL A 1 99 ? 5.342 1.753 -13.064 1.00 96.88 99 VAL A O 1
ATOM 767 N N . VAL A 1 100 ? 5.592 -0.397 -13.677 1.00 96.25 100 VAL A N 1
ATOM 768 C CA . VAL A 1 100 ? 7.061 -0.402 -13.686 1.00 96.25 100 VAL A CA 1
ATOM 769 C C . VAL A 1 100 ? 7.517 -0.719 -15.100 1.00 96.25 100 VAL A C 1
ATOM 771 O O . VAL A 1 100 ? 7.080 -1.715 -15.669 1.00 96.25 100 VAL A O 1
ATOM 774 N N . VAL A 1 101 ? 8.380 0.125 -15.662 1.00 92.25 101 VAL A N 1
ATOM 775 C CA . VAL A 1 101 ? 8.952 -0.064 -16.999 1.00 92.25 101 VAL A CA 1
ATOM 776 C C . VAL A 1 101 ? 10.444 -0.315 -16.853 1.00 92.25 101 VAL A C 1
ATOM 778 O O . VAL A 1 101 ? 11.155 0.509 -16.279 1.00 92.25 101 VAL A O 1
ATOM 781 N N . ASP A 1 102 ? 10.903 -1.448 -17.371 1.00 89.00 102 ASP A N 1
ATOM 782 C CA . ASP A 1 102 ? 12.316 -1.777 -17.506 1.00 89.00 102 ASP A CA 1
ATOM 783 C C . ASP A 1 102 ? 12.770 -1.464 -18.935 1.00 89.00 102 ASP A C 1
ATOM 785 O O . ASP A 1 102 ? 12.194 -1.961 -19.910 1.00 89.00 102 ASP A O 1
ATOM 789 N N . TYR A 1 103 ? 13.798 -0.626 -19.052 1.00 85.38 103 TYR A N 1
ATOM 790 C CA . TYR A 1 103 ? 14.383 -0.211 -20.321 1.00 85.38 103 TYR A CA 1
ATOM 791 C C . TYR A 1 103 ? 15.709 -0.922 -20.566 1.00 85.38 103 TYR A C 1
ATOM 793 O O . TYR A 1 103 ? 16.494 -1.202 -19.660 1.00 85.38 103 TYR A O 1
ATOM 801 N N . GLY A 1 104 ? 15.997 -1.160 -21.836 1.00 77.25 104 GLY A N 1
ATOM 802 C CA . GLY A 1 104 ? 17.289 -1.630 -22.273 1.00 77.25 104 GLY A CA 1
ATOM 803 C C . GLY A 1 104 ? 18.390 -0.610 -22.041 1.00 77.25 104 GLY A C 1
ATOM 804 O O . GLY A 1 104 ? 18.311 0.538 -22.480 1.00 77.25 104 GLY A O 1
ATOM 805 N N . ARG A 1 105 ? 19.443 -1.062 -21.352 1.00 68.50 105 ARG A N 1
ATOM 806 C CA . ARG A 1 105 ? 20.621 -0.263 -20.997 1.00 68.50 105 ARG A CA 1
ATOM 807 C C . ARG A 1 105 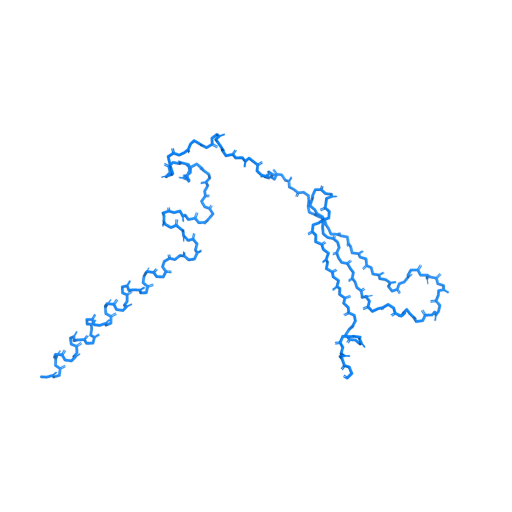? 21.272 0.395 -22.218 1.00 68.50 105 ARG A C 1
ATOM 809 O O . ARG A 1 105 ? 21.745 1.520 -22.124 1.00 68.50 105 ARG A O 1
ATOM 816 N N . GLU A 1 106 ? 21.213 -0.272 -23.367 1.00 65.81 106 GLU A N 1
ATOM 817 C CA . GLU A 1 106 ? 21.722 0.179 -24.664 1.00 65.81 106 GLU A CA 1
ATOM 818 C C . GLU A 1 106 ? 21.128 1.509 -25.169 1.00 65.81 106 GLU A C 1
ATOM 820 O O . GLU A 1 106 ? 21.640 2.069 -26.135 1.00 65.81 106 GLU A O 1
ATOM 825 N N . ARG A 1 107 ? 20.058 2.026 -24.546 1.00 63.81 107 ARG A N 1
ATOM 826 C CA . ARG A 1 107 ? 19.435 3.315 -24.902 1.00 63.81 107 ARG A CA 1
ATOM 827 C C . ARG A 1 107 ? 19.355 4.321 -23.747 1.00 63.81 107 ARG A C 1
ATOM 829 O O . ARG A 1 107 ? 18.909 5.441 -23.975 1.00 63.81 107 ARG A O 1
ATOM 836 N N . THR A 1 108 ? 19.773 3.955 -22.532 1.00 65.00 108 THR A N 1
ATOM 837 C CA . THR A 1 108 ? 19.835 4.879 -21.377 1.00 65.00 108 THR A CA 1
ATOM 838 C C . THR A 1 108 ? 21.216 5.499 -21.176 1.00 65.00 108 THR A C 1
ATOM 840 O O . THR A 1 108 ? 21.373 6.401 -20.357 1.00 65.00 108 THR A O 1
ATOM 843 N N . GLU A 1 109 ? 22.226 5.007 -21.888 1.00 69.12 109 GLU A N 1
ATOM 844 C CA . GLU A 1 109 ? 23.560 5.598 -21.901 1.00 69.12 109 GLU A CA 1
ATOM 845 C C . GLU A 1 109 ? 23.526 6.816 -22.840 1.00 69.12 109 GLU A C 1
ATOM 847 O O . GLU A 1 109 ? 23.319 6.687 -24.045 1.00 69.12 109 GLU A O 1
ATOM 852 N N . GLY A 1 110 ? 23.602 8.019 -22.263 1.00 63.12 110 GLY A N 1
ATOM 853 C CA . GLY A 1 110 ? 23.678 9.267 -23.024 1.00 63.12 110 GLY A CA 1
ATOM 854 C C . GLY A 1 110 ? 24.975 9.343 -23.835 1.00 63.12 110 GLY A C 1
ATOM 855 O O . GLY A 1 110 ? 26.011 8.876 -23.363 1.00 63.12 110 GLY A O 1
ATOM 856 N N . ASN A 1 111 ? 24.890 9.915 -25.042 1.00 52.22 111 ASN A N 1
ATOM 857 C CA . ASN A 1 111 ? 26.043 10.204 -25.909 1.00 52.22 111 ASN A CA 1
ATOM 858 C C . ASN A 1 111 ? 26.994 11.235 -25.296 1.00 52.22 111 ASN A C 1
ATOM 860 O O . ASN A 1 111 ? 26.486 12.216 -24.702 1.00 52.22 111 ASN A O 1
#

Radius of gyration: 28.84 Å; chains: 1; bounding box: 60×33×79 Å

Sequence (111 aa):
MLYARTLAICAFGFVCSAHALEAQGLSQYRNFELGTDLASVSTLAGVASSGAKLLHQRPAVLQDLEWRPTRWMAGSTADSTDAIRLVLFSFYNDQLFRVVVDYGRERTEGN

Foldseek 3Di:
DVVVVVVVVVVVVVVVVVVVCVVPDPQDDPPDGNPDDLVVVCVVVVHDSVPDDPPDDDPKDKDKDKDAPQPPDPPDPDDPPDQWGIWIFIDINNHTDDIDTDGHPVPVDDD